Protein AF-A0A7Y2C6N2-F1 (afdb_monomer)

Structure (mmCIF, N/CA/C/O backbone):
data_AF-A0A7Y2C6N2-F1
#
_entry.id   AF-A0A7Y2C6N2-F1
#
loop_
_atom_site.group_PDB
_atom_site.id
_atom_site.type_symbol
_atom_site.label_atom_id
_atom_site.label_alt_id
_atom_site.label_comp_id
_atom_site.label_asym_id
_atom_site.label_entity_id
_atom_site.label_seq_id
_atom_site.pdbx_PDB_ins_code
_atom_site.Cartn_x
_atom_site.Cartn_y
_atom_site.Cartn_z
_atom_site.occupancy
_atom_site.B_iso_or_equiv
_atom_site.auth_seq_id
_atom_site.auth_comp_id
_atom_site.auth_asym_id
_atom_site.auth_atom_id
_atom_site.pdbx_PDB_model_num
ATOM 1 N N . MET A 1 1 ? -23.684 -8.594 5.416 1.00 74.12 1 MET A N 1
ATOM 2 C CA . MET A 1 1 ? -22.832 -7.398 5.230 1.00 74.12 1 MET A CA 1
ATOM 3 C C . MET A 1 1 ? -22.205 -7.464 3.849 1.00 74.12 1 MET A C 1
ATOM 5 O O . MET A 1 1 ? -22.229 -8.537 3.261 1.00 74.12 1 MET A O 1
ATOM 9 N N . LYS A 1 2 ? -21.752 -6.331 3.304 1.00 88.06 2 LYS A N 1
ATOM 10 C CA . LYS A 1 2 ? -21.018 -6.295 2.034 1.00 88.06 2 LYS A CA 1
ATOM 11 C C . LYS A 1 2 ? -19.551 -6.048 2.340 1.00 88.06 2 LYS A C 1
ATOM 13 O O . LYS A 1 2 ? -19.260 -5.153 3.132 1.00 88.06 2 LYS A O 1
ATOM 18 N N . ASP A 1 3 ? -18.688 -6.793 1.673 1.00 91.81 3 ASP A N 1
ATOM 19 C CA . ASP A 1 3 ? -17.248 -6.605 1.758 1.00 91.81 3 ASP A CA 1
ATOM 20 C C . ASP A 1 3 ? -16.792 -5.673 0.635 1.00 91.81 3 ASP A C 1
ATOM 22 O O . ASP A 1 3 ? -17.382 -5.638 -0.450 1.00 91.81 3 ASP A O 1
ATOM 26 N N . PHE A 1 4 ? -15.755 -4.889 0.914 1.00 92.50 4 PHE A N 1
ATOM 27 C CA . PHE A 1 4 ? -15.196 -3.919 -0.019 1.00 92.50 4 PHE A CA 1
ATOM 28 C C . PHE A 1 4 ? -13.684 -4.086 -0.073 1.00 92.50 4 PHE A C 1
ATOM 30 O O . PHE A 1 4 ? -13.041 -4.259 0.959 1.00 92.50 4 PHE A O 1
ATOM 37 N N . MET A 1 5 ? -13.124 -3.986 -1.276 1.00 92.62 5 MET A N 1
ATOM 38 C CA . MET A 1 5 ? -11.682 -3.954 -1.487 1.00 92.62 5 MET A CA 1
ATOM 39 C C . MET A 1 5 ? -11.238 -2.502 -1.641 1.00 92.62 5 MET A C 1
ATOM 41 O O . MET A 1 5 ? -11.767 -1.773 -2.483 1.00 92.62 5 MET A O 1
ATOM 45 N N . LEU A 1 6 ? -10.281 -2.087 -0.817 1.00 90.69 6 LEU A N 1
ATOM 46 C CA . LEU A 1 6 ? -9.631 -0.792 -0.943 1.00 90.69 6 LEU A CA 1
ATOM 47 C C . LEU A 1 6 ? -8.343 -0.995 -1.735 1.00 90.69 6 LEU A C 1
ATOM 49 O O . LEU A 1 6 ? -7.585 -1.900 -1.423 1.00 90.69 6 LEU A O 1
ATOM 53 N N . ILE A 1 7 ? -8.139 -0.175 -2.765 1.00 89.31 7 ILE A N 1
ATOM 54 C CA . ILE A 1 7 ? -6.934 -0.191 -3.594 1.00 89.31 7 ILE A CA 1
ATOM 55 C C . ILE A 1 7 ? -6.202 1.128 -3.363 1.00 89.31 7 ILE A C 1
ATOM 57 O O . ILE A 1 7 ? -6.717 2.204 -3.683 1.00 89.31 7 ILE A O 1
ATOM 61 N N . PHE A 1 8 ? -4.994 1.043 -2.832 1.00 86.69 8 PHE A N 1
ATOM 62 C CA . PHE A 1 8 ? -4.095 2.149 -2.561 1.00 86.69 8 PHE A CA 1
ATOM 63 C C . PHE A 1 8 ? -3.131 2.318 -3.732 1.00 86.69 8 PHE A C 1
ATOM 65 O O . PHE A 1 8 ? -2.335 1.442 -4.073 1.00 86.69 8 PHE A O 1
ATOM 72 N N . LYS A 1 9 ? -3.221 3.485 -4.367 1.00 85.06 9 LYS A N 1
ATOM 73 C CA . LYS A 1 9 ? -2.418 3.847 -5.534 1.00 85.06 9 LYS A CA 1
ATOM 74 C C . LYS A 1 9 ? -1.435 4.945 -5.162 1.00 85.06 9 LYS A C 1
ATOM 76 O O . LYS A 1 9 ? -1.766 5.848 -4.391 1.00 85.06 9 LYS A O 1
ATOM 81 N N . GLY A 1 10 ? -0.234 4.885 -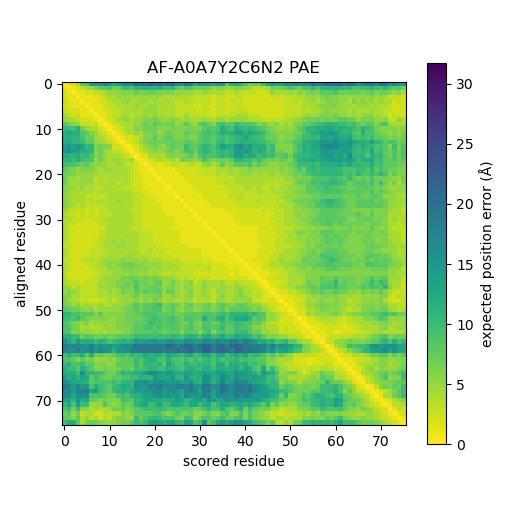5.717 1.00 78.44 10 GLY A N 1
ATOM 82 C CA . GLY A 1 10 ? 0.753 5.947 -5.562 1.00 78.44 10 GLY A CA 1
ATOM 83 C C . GLY A 1 10 ? 2.189 5.460 -5.712 1.00 78.44 10 GLY A C 1
ATOM 84 O O . GLY A 1 10 ? 2.424 4.267 -5.897 1.00 78.44 10 GLY A O 1
ATOM 85 N N . PRO A 1 11 ? 3.162 6.382 -5.638 1.00 71.25 11 PRO A N 1
ATOM 86 C CA . PRO A 1 11 ? 4.569 6.018 -5.651 1.00 71.25 11 PRO A CA 1
ATOM 87 C C . PRO A 1 11 ? 4.937 5.274 -4.365 1.00 71.25 11 PRO A C 1
ATOM 89 O O . PRO A 1 11 ? 4.350 5.533 -3.300 1.00 71.25 11 PRO A O 1
ATOM 92 N N . ASP A 1 12 ? 5.937 4.399 -4.481 1.00 72.19 12 ASP A N 1
ATOM 93 C CA . ASP A 1 12 ? 6.564 3.707 -3.356 1.00 72.19 12 ASP A CA 1
ATOM 94 C C . ASP A 1 12 ? 7.008 4.712 -2.279 1.00 72.19 12 ASP A C 1
ATOM 96 O O . ASP A 1 12 ? 7.398 5.840 -2.593 1.00 72.19 12 ASP A O 1
ATOM 100 N N . TYR A 1 13 ? 6.951 4.326 -1.001 1.00 70.25 13 TYR A N 1
ATOM 101 C CA . TYR A 1 13 ? 7.333 5.210 0.106 1.00 70.25 13 TYR A CA 1
ATOM 102 C C . TYR A 1 13 ? 8.768 5.741 -0.026 1.00 70.25 13 TYR A C 1
ATOM 104 O O . TYR A 1 13 ? 9.003 6.910 0.284 1.00 70.25 13 TYR A O 1
ATOM 112 N N . SER A 1 14 ? 9.697 4.938 -0.554 1.00 66.56 14 SER A N 1
ATOM 113 C CA . SER A 1 14 ? 11.080 5.353 -0.835 1.00 66.56 14 SER A CA 1
ATOM 114 C C . SER A 1 14 ? 11.176 6.438 -1.912 1.00 66.56 14 SER A C 1
ATOM 116 O O . SER A 1 14 ? 12.092 7.258 -1.894 1.00 66.56 14 SER A O 1
ATOM 118 N N . GLN A 1 15 ? 10.196 6.508 -2.814 1.00 70.62 15 GLN A N 1
ATOM 119 C CA . GLN A 1 15 ? 10.142 7.485 -3.903 1.00 70.62 15 GLN A CA 1
ATOM 120 C C . GLN A 1 15 ? 9.445 8.792 -3.500 1.00 70.62 15 GLN A C 1
ATOM 122 O O . GLN A 1 15 ? 9.420 9.745 -4.277 1.00 70.62 15 GLN A O 1
ATOM 127 N N . ARG A 1 16 ? 8.887 8.873 -2.284 1.00 71.94 16 ARG A N 1
ATOM 128 C CA . AR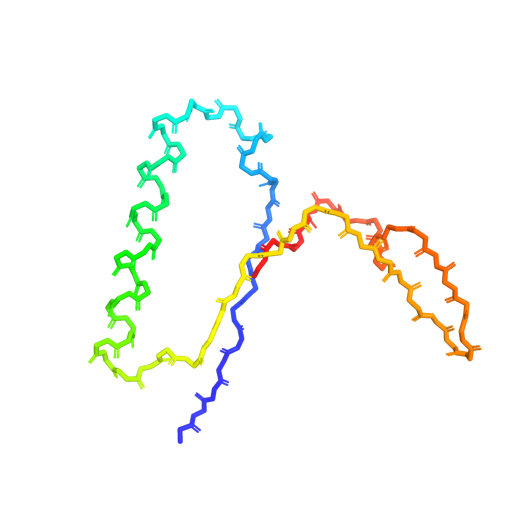G A 1 16 ? 8.189 10.071 -1.787 1.00 71.94 16 ARG A CA 1
ATOM 129 C C . ARG A 1 16 ? 9.115 11.127 -1.182 1.00 71.94 16 ARG A C 1
ATOM 131 O O . ARG A 1 16 ? 8.625 12.165 -0.748 1.00 71.94 16 ARG A O 1
ATOM 138 N N . GLY A 1 17 ? 10.426 10.873 -1.131 1.00 77.44 17 GLY A N 1
ATOM 139 C CA . GLY A 1 17 ? 11.404 11.796 -0.544 1.00 77.44 17 GLY A CA 1
ATOM 140 C C . GLY A 1 17 ? 11.219 12.012 0.963 1.00 77.44 17 GLY A C 1
ATOM 141 O O . GLY A 1 17 ? 11.610 13.053 1.483 1.00 77.44 17 GLY A O 1
ATOM 142 N N . LEU A 1 18 ? 10.585 11.058 1.652 1.00 81.62 18 LEU A N 1
ATOM 143 C CA . LEU A 1 18 ? 10.354 11.109 3.095 1.00 81.62 18 LEU A CA 1
ATOM 144 C C . LEU A 1 18 ? 11.585 10.609 3.855 1.00 81.62 18 LEU A C 1
ATOM 146 O O . LEU A 1 18 ? 12.240 9.660 3.424 1.00 81.62 18 LEU A O 1
ATOM 150 N N . SER A 1 19 ? 11.864 11.206 5.015 1.00 86.81 19 SER A N 1
ATOM 151 C CA . SER A 1 19 ? 12.864 10.659 5.935 1.00 86.81 19 SER A CA 1
ATOM 152 C C . SER A 1 19 ? 12.373 9.341 6.561 1.00 86.81 19 SER A C 1
ATOM 154 O O . SER A 1 19 ? 11.158 9.115 6.642 1.00 86.81 19 SER A O 1
ATOM 156 N N . PRO A 1 20 ? 13.274 8.471 7.052 1.00 86.81 2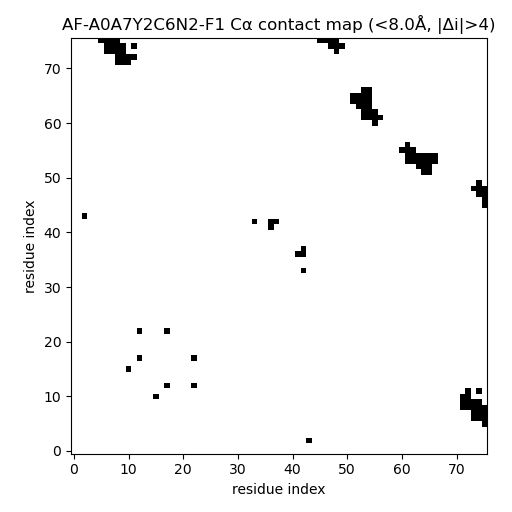0 PRO A N 1
ATOM 157 C CA . PRO A 1 20 ? 12.888 7.243 7.752 1.00 86.81 20 PRO A CA 1
ATOM 158 C C . PRO A 1 20 ? 11.907 7.484 8.912 1.00 86.81 20 PRO A C 1
ATOM 160 O O . PRO A 1 20 ? 10.940 6.743 9.082 1.00 86.81 20 PRO A O 1
ATOM 163 N N . GLU A 1 21 ? 12.094 8.566 9.668 1.00 90.00 21 GLU A N 1
ATOM 164 C CA . GLU A 1 21 ? 11.222 8.946 10.785 1.00 90.00 21 GLU A CA 1
ATOM 165 C C . GLU A 1 21 ? 9.823 9.324 10.290 1.00 90.00 21 GLU A C 1
ATOM 167 O O . GLU A 1 21 ? 8.817 8.942 10.888 1.00 90.00 21 GLU A O 1
ATOM 172 N N . GLN A 1 22 ? 9.741 10.044 9.169 1.00 87.25 22 GLN A N 1
ATOM 173 C CA . GLN A 1 22 ? 8.463 10.394 8.556 1.00 87.25 22 GLN A CA 1
ATOM 174 C C . GLN A 1 22 ? 7.729 9.150 8.051 1.00 87.25 22 GLN A C 1
ATOM 176 O O . GLN A 1 22 ? 6.517 9.051 8.245 1.00 87.25 22 GLN A O 1
ATOM 181 N N . ILE A 1 23 ? 8.441 8.189 7.455 1.00 85.88 23 ILE A N 1
ATOM 182 C CA . ILE A 1 23 ? 7.863 6.900 7.048 1.00 85.88 23 ILE A CA 1
ATOM 183 C C . ILE A 1 23 ? 7.302 6.170 8.274 1.00 85.88 23 ILE A C 1
ATOM 185 O O . ILE A 1 23 ? 6.143 5.755 8.253 1.00 85.88 23 ILE A O 1
ATOM 189 N N . GLN A 1 24 ? 8.061 6.106 9.371 1.00 88.31 24 GLN A N 1
ATOM 190 C CA . GLN A 1 24 ? 7.624 5.460 10.611 1.00 88.31 24 GLN A CA 1
ATOM 191 C C . GLN A 1 24 ? 6.353 6.102 11.189 1.00 88.31 24 GLN A C 1
ATOM 193 O O . GLN A 1 24 ? 5.428 5.399 11.598 1.00 88.31 24 GLN A O 1
ATOM 198 N N . VAL A 1 25 ? 6.261 7.436 11.175 1.00 91.19 25 VAL A N 1
ATOM 199 C CA . VAL A 1 25 ? 5.061 8.161 11.624 1.00 91.19 25 VAL A CA 1
ATOM 200 C C . VAL A 1 25 ? 3.845 7.831 10.754 1.00 91.19 25 VAL A C 1
ATOM 202 O O . VAL A 1 25 ? 2.743 7.657 11.278 1.00 91.19 25 VAL A O 1
ATOM 205 N N . GLN A 1 26 ? 4.014 7.736 9.433 1.00 87.25 26 GLN A N 1
ATOM 206 C CA . GLN A 1 26 ? 2.915 7.375 8.530 1.00 87.25 26 GLN A CA 1
ATOM 207 C C . GLN A 1 26 ? 2.472 5.920 8.727 1.00 87.25 26 GLN A C 1
ATOM 209 O O . GLN A 1 26 ? 1.270 5.656 8.762 1.00 87.25 26 GLN A O 1
ATOM 214 N N . MET A 1 27 ? 3.415 4.997 8.933 1.00 87.00 27 MET A N 1
ATOM 215 C CA . MET A 1 27 ? 3.113 3.603 9.276 1.00 87.00 27 MET A CA 1
ATOM 216 C C . MET A 1 27 ? 2.364 3.492 10.606 1.00 87.00 27 MET A C 1
ATOM 218 O O . MET A 1 27 ? 1.383 2.761 10.692 1.00 87.00 27 MET A O 1
ATOM 222 N N . GLY A 1 28 ? 2.731 4.286 11.616 1.00 92.25 28 GLY A N 1
ATOM 223 C CA . GLY A 1 28 ? 1.992 4.333 12.882 1.00 92.25 28 GLY A CA 1
ATOM 224 C C . GLY A 1 28 ? 0.522 4.730 12.704 1.00 92.25 28 GLY A C 1
ATOM 225 O O . GLY A 1 28 ? -0.368 4.105 13.279 1.00 92.25 28 GLY A O 1
ATOM 226 N N . LYS A 1 29 ? 0.241 5.726 11.852 1.00 91.94 29 LYS A N 1
ATOM 227 C CA . LYS A 1 29 ? -1.143 6.121 11.522 1.00 91.94 29 LYS A CA 1
ATOM 228 C C . LYS A 1 29 ? -1.904 5.010 10.804 1.00 91.94 29 LYS A C 1
ATOM 230 O O . LYS A 1 29 ? -3.089 4.820 11.068 1.00 91.94 29 LYS A O 1
ATOM 235 N N . TRP A 1 30 ? -1.227 4.296 9.907 1.00 90.56 30 TRP A N 1
ATOM 236 C CA . TRP A 1 30 ? -1.797 3.159 9.195 1.00 90.56 30 TRP A CA 1
ATOM 237 C C . TRP A 1 30 ? -2.204 2.038 10.156 1.00 90.56 30 TRP A C 1
ATOM 239 O O . TRP A 1 30 ? -3.362 1.624 10.144 1.00 90.56 30 TRP A O 1
ATOM 249 N N . PHE A 1 31 ? -1.304 1.614 11.049 1.00 91.25 31 PHE A N 1
ATOM 250 C CA . PHE A 1 31 ? -1.607 0.576 12.038 1.00 91.25 31 PHE A CA 1
ATOM 251 C C . PHE A 1 31 ? -2.759 0.973 12.961 1.00 91.25 31 PHE A C 1
ATOM 253 O O . PHE A 1 31 ? -3.696 0.195 13.114 1.00 91.25 31 PHE A O 1
ATOM 260 N N . GLY A 1 32 ? -2.771 2.209 13.474 1.00 95.81 32 GLY A N 1
ATOM 261 C CA . GLY A 1 32 ? -3.878 2.682 14.313 1.00 95.81 32 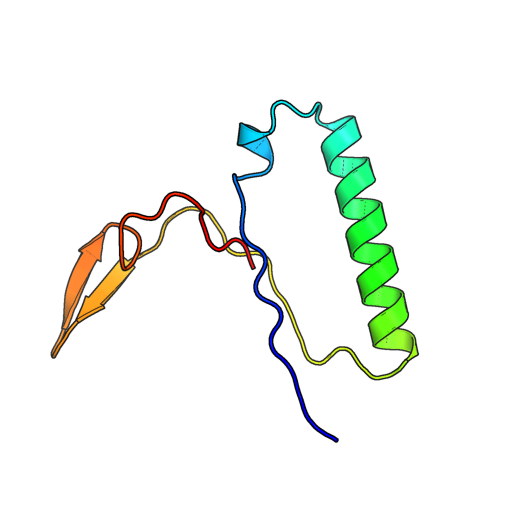GLY A CA 1
ATOM 262 C C . GLY A 1 32 ? -5.231 2.705 13.587 1.00 95.81 32 GLY A C 1
ATOM 263 O O . GLY A 1 32 ? -6.279 2.471 14.192 1.00 95.81 32 GLY A O 1
ATOM 264 N N . TRP A 1 33 ? -5.238 2.947 12.273 1.00 94.31 33 TRP A N 1
ATOM 265 C CA . TRP A 1 33 ? -6.457 2.856 11.468 1.00 94.31 33 TRP A CA 1
ATOM 266 C C . TRP A 1 33 ? -6.935 1.405 11.293 1.00 94.31 33 TRP A C 1
ATOM 268 O O . TRP A 1 33 ? -8.130 1.143 11.446 1.00 94.31 33 TRP A O 1
ATOM 278 N N . ILE A 1 34 ? -6.021 0.460 11.050 1.00 93.50 34 ILE A N 1
ATOM 279 C CA . ILE A 1 34 ? -6.340 -0.976 10.971 1.00 93.50 34 ILE A CA 1
ATOM 280 C C . ILE A 1 34 ? -6.855 -1.508 12.312 1.00 93.50 34 ILE A C 1
ATOM 282 O O . ILE A 1 34 ? -7.884 -2.182 12.336 1.00 93.50 34 ILE A O 1
ATOM 286 N N . GLU A 1 35 ? -6.209 -1.160 13.426 1.00 95.38 35 GLU A N 1
ATOM 287 C CA . GLU A 1 35 ? -6.642 -1.546 14.778 1.00 95.38 35 GLU A CA 1
ATOM 288 C C . GLU A 1 35 ? -8.072 -1.078 15.065 1.00 95.38 35 GLU A C 1
ATOM 290 O O . GLU A 1 35 ? -8.893 -1.840 15.577 1.00 95.38 35 GLU A O 1
ATOM 295 N N . LYS A 1 36 ? -8.414 0.152 14.660 1.00 96.38 36 LYS A N 1
ATOM 296 C CA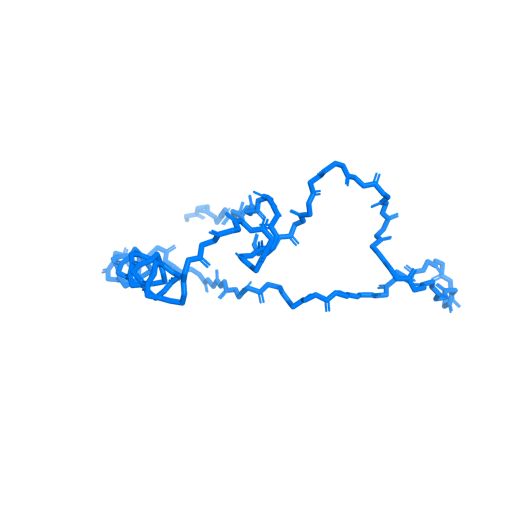 . LYS A 1 36 ? -9.784 0.663 14.773 1.00 96.38 36 LYS A CA 1
ATOM 297 C C . LYS A 1 36 ? -10.777 -0.171 13.958 1.00 96.38 36 LYS A C 1
ATOM 299 O O . LYS A 1 36 ? -11.847 -0.506 14.460 1.00 96.38 36 LYS A O 1
ATOM 304 N N . LEU A 1 37 ? -10.441 -0.525 12.717 1.00 94.56 37 LEU A N 1
ATOM 305 C CA . LEU A 1 37 ? -11.311 -1.357 11.876 1.00 94.56 37 LEU A CA 1
ATOM 306 C C . LEU A 1 37 ? -11.477 -2.777 12.431 1.00 94.56 37 LEU A C 1
ATOM 308 O O . LEU A 1 37 ? -12.565 -3.347 12.324 1.00 94.56 37 LEU A O 1
ATOM 312 N N . GLN A 1 38 ? -10.425 -3.338 13.027 1.00 94.50 38 GLN A N 1
ATOM 313 C CA . GLN A 1 38 ? -10.481 -4.627 13.715 1.00 94.50 38 GLN A CA 1
ATOM 314 C C . GLN A 1 38 ? -11.383 -4.560 14.949 1.00 94.50 38 GLN A C 1
ATOM 316 O O . GLN A 1 38 ? -12.258 -5.409 15.101 1.00 94.50 38 GLN A O 1
ATOM 321 N N . ALA A 1 39 ? -11.239 -3.523 15.780 1.00 96.88 39 ALA A N 1
ATOM 322 C CA . ALA A 1 39 ? -12.087 -3.309 16.954 1.00 96.88 39 ALA A CA 1
ATOM 323 C C . ALA A 1 39 ? -13.575 -3.142 16.590 1.00 96.88 39 ALA A C 1
ATOM 325 O O . ALA A 1 39 ? -14.454 -3.553 17.344 1.00 96.88 39 ALA A O 1
ATOM 326 N N . GLU A 1 40 ? -13.865 -2.581 15.414 1.00 95.75 40 GLU A N 1
ATOM 327 C CA . GLU A 1 40 ? -15.222 -2.452 14.867 1.00 95.75 40 GLU A CA 1
ATOM 328 C C . GLU A 1 40 ? -15.722 -3.725 14.145 1.00 95.75 40 GLU A C 1
ATOM 330 O O . GLU A 1 40 ? -16.837 -3.727 13.624 1.00 95.75 40 GLU A O 1
ATOM 335 N N . ASN A 1 41 ? -14.925 -4.801 14.092 1.00 93.62 41 ASN A N 1
ATOM 336 C CA . ASN A 1 41 ? -15.199 -6.038 13.346 1.00 93.62 41 ASN A CA 1
ATOM 337 C C . ASN A 1 41 ? -15.500 -5.799 11.848 1.00 93.62 41 ASN A C 1
ATOM 339 O O . ASN A 1 41 ? -16.342 -6.464 11.243 1.00 93.62 41 ASN A O 1
ATOM 343 N N . ARG A 1 42 ? -14.828 -4.800 11.258 1.00 93.00 42 ARG A N 1
ATOM 344 C CA . ARG A 1 42 ? -14.957 -4.381 9.849 1.00 93.00 42 ARG A CA 1
ATOM 345 C C . ARG A 1 42 ? -13.740 -4.738 9.000 1.00 93.00 42 ARG A C 1
ATOM 347 O O . ARG A 1 42 ? -13.791 -4.597 7.780 1.00 93.00 42 ARG A O 1
ATOM 354 N N . TYR A 1 43 ? -12.641 -5.140 9.630 1.00 93.06 43 TYR A N 1
ATOM 355 C CA . TYR A 1 43 ? -11.422 -5.529 8.934 1.00 93.06 43 TYR A CA 1
ATOM 356 C C . TYR A 1 43 ? -11.500 -6.989 8.478 1.00 93.06 43 TYR A C 1
ATOM 358 O O . TYR A 1 43 ? -11.574 -7.888 9.310 1.00 93.06 43 TYR A O 1
ATOM 366 N N . VAL A 1 44 ? -11.470 -7.210 7.161 1.00 93.31 44 VAL A N 1
ATOM 367 C CA . VAL A 1 44 ? -11.457 -8.556 6.561 1.00 93.31 44 VAL A CA 1
ATOM 368 C C . VAL A 1 44 ? -10.020 -9.029 6.311 1.00 93.31 44 VAL A C 1
ATOM 370 O O . VAL A 1 44 ? -9.685 -10.166 6.629 1.00 93.31 44 VAL A O 1
ATOM 373 N N . GLY A 1 45 ? -9.160 -8.157 5.776 1.00 90.19 45 GLY A N 1
ATOM 374 C CA . GLY A 1 45 ? -7.758 -8.449 5.470 1.00 90.19 45 GLY A CA 1
ATOM 375 C C . GLY A 1 45 ? -7.102 -7.341 4.641 1.00 90.19 45 GLY A C 1
ATOM 376 O O . GLY A 1 45 ? -7.792 -6.454 4.135 1.00 90.19 45 GLY A O 1
ATOM 377 N N . GLY A 1 46 ? -5.775 -7.390 4.517 1.00 87.81 46 GLY A N 1
ATOM 378 C CA . GLY A 1 46 ? -4.982 -6.402 3.786 1.00 87.81 46 GLY A CA 1
ATOM 379 C C . GLY A 1 46 ? -3.482 -6.600 3.997 1.00 87.81 46 GLY A C 1
ATOM 380 O O . GLY A 1 46 ? -3.033 -6.820 5.121 1.00 87.81 46 GLY A O 1
ATOM 381 N N . GLU A 1 47 ? -2.715 -6.511 2.912 1.00 84.94 47 GLU A N 1
ATOM 382 C CA . GLU A 1 47 ? -1.254 -6.610 2.901 1.00 84.94 47 GLU A CA 1
ATOM 383 C C . GLU A 1 47 ? -0.691 -5.596 1.904 1.00 84.94 47 GLU A C 1
ATOM 385 O O . GLU A 1 47 ? -1.245 -5.403 0.823 1.00 84.94 47 GLU A O 1
ATOM 390 N N . ALA A 1 48 ? 0.415 -4.945 2.266 1.00 83.19 48 ALA A N 1
ATOM 391 C CA . ALA A 1 48 ? 1.132 -4.092 1.329 1.00 83.19 48 ALA A CA 1
ATOM 392 C C . ALA A 1 48 ? 1.801 -4.959 0.253 1.00 83.19 48 ALA A C 1
ATOM 394 O O . ALA A 1 48 ? 2.443 -5.965 0.564 1.00 83.19 48 ALA A O 1
ATOM 395 N N . LEU A 1 49 ? 1.681 -4.552 -1.007 1.00 84.19 49 LEU A N 1
ATOM 396 C CA . LEU A 1 49 ? 2.360 -5.212 -2.113 1.00 84.19 49 LEU A CA 1
ATOM 397 C C . LEU A 1 49 ? 3.844 -4.846 -2.111 1.00 84.19 49 LEU A C 1
ATOM 399 O O . LEU A 1 49 ? 4.226 -3.689 -1.932 1.00 84.19 49 LEU A O 1
ATOM 403 N N . ILE A 1 50 ? 4.683 -5.851 -2.344 1.00 82.06 50 ILE A N 1
ATOM 404 C CA . ILE A 1 50 ? 6.120 -5.655 -2.527 1.00 82.06 50 ILE A CA 1
ATOM 405 C C . ILE A 1 50 ? 6.421 -5.169 -3.953 1.00 82.06 50 ILE A C 1
ATOM 407 O O . ILE A 1 50 ? 5.688 -5.514 -4.883 1.00 82.06 50 ILE A O 1
ATOM 411 N N . PRO A 1 51 ? 7.509 -4.405 -4.160 1.00 78.50 51 PRO A N 1
ATOM 412 C CA . PRO A 1 51 ? 7.944 -4.029 -5.497 1.00 78.50 51 PRO A CA 1
ATOM 413 C C . PRO A 1 51 ? 8.229 -5.248 -6.382 1.00 78.50 51 PRO A C 1
ATOM 415 O O . PRO A 1 51 ? 8.804 -6.243 -5.936 1.00 78.50 51 PRO A O 1
ATOM 418 N N . GLY A 1 52 ? 7.893 -5.125 -7.666 1.00 77.44 52 GLY A N 1
ATOM 419 C CA . GLY A 1 52 ? 8.058 -6.187 -8.655 1.00 77.44 52 GLY A CA 1
ATOM 420 C C . GLY A 1 52 ? 6.810 -7.055 -8.819 1.00 77.44 52 GL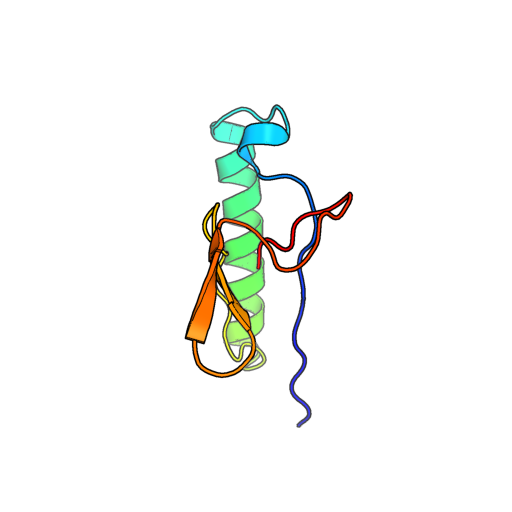Y A C 1
ATOM 421 O O . GLY A 1 52 ? 5.797 -6.886 -8.148 1.00 77.44 52 GLY A O 1
ATOM 422 N N . GLY A 1 53 ? 6.862 -7.967 -9.782 1.00 84.00 53 GLY A N 1
ATOM 423 C CA . GLY A 1 53 ? 5.737 -8.828 -10.117 1.00 84.00 53 GLY A CA 1
ATOM 424 C C . GLY A 1 53 ? 5.943 -9.499 -11.465 1.00 84.00 53 GLY A C 1
ATOM 425 O O . GLY A 1 53 ? 6.835 -9.128 -12.226 1.00 84.00 53 GLY A O 1
ATOM 426 N N . ARG A 1 54 ? 5.123 -10.508 -11.749 1.00 85.06 54 ARG A N 1
ATOM 427 C CA . ARG A 1 54 ? 5.102 -11.185 -13.045 1.00 85.06 54 ARG A CA 1
ATOM 428 C C . ARG A 1 54 ? 3.678 -11.244 -13.546 1.00 85.06 54 ARG A C 1
ATOM 430 O O . ARG A 1 54 ? 2.763 -11.559 -12.786 1.00 85.06 54 ARG A O 1
ATOM 437 N N . THR A 1 55 ? 3.515 -11.000 -14.83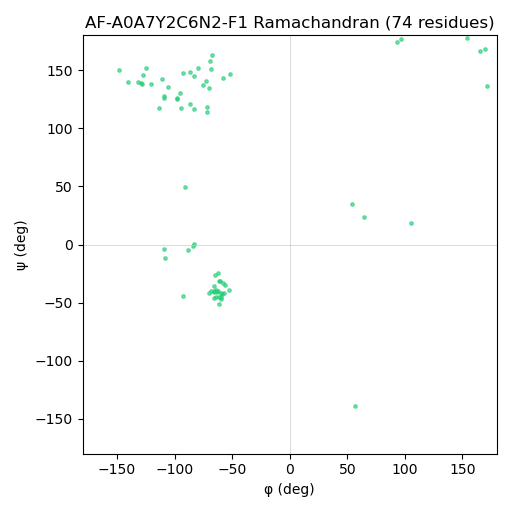3 1.00 86.50 55 THR A N 1
ATOM 438 C CA . THR A 1 55 ? 2.233 -11.134 -15.510 1.00 86.50 55 THR A CA 1
ATOM 439 C C . THR A 1 55 ? 2.186 -12.485 -16.209 1.00 86.50 55 THR A C 1
ATOM 441 O O . THR A 1 55 ? 3.084 -12.818 -16.979 1.00 86.50 55 THR A O 1
ATOM 444 N N . VAL A 1 56 ? 1.147 -13.275 -15.935 1.00 88.06 56 VAL A N 1
ATOM 445 C CA . VAL A 1 56 ? 0.909 -14.564 -16.599 1.00 88.06 56 VAL A CA 1
ATOM 446 C C . VAL A 1 56 ? -0.299 -14.427 -17.515 1.00 88.06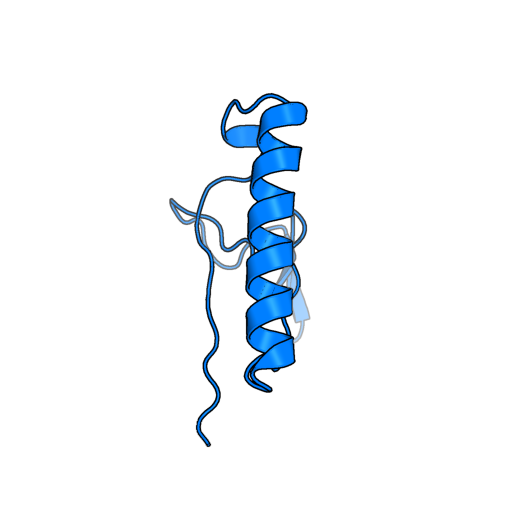 56 VAL A C 1
ATOM 448 O O . VAL A 1 56 ? -1.366 -14.004 -17.075 1.00 88.06 56 VAL A O 1
ATOM 451 N N . THR A 1 57 ? -0.138 -14.784 -18.787 1.00 87.06 57 THR A N 1
ATOM 452 C CA . THR A 1 57 ? -1.202 -14.722 -19.799 1.00 87.06 57 THR A CA 1
ATOM 453 C C . THR A 1 57 ? -1.365 -16.065 -20.512 1.00 87.06 57 THR A C 1
ATOM 455 O O . THR A 1 57 ? -0.398 -16.805 -20.713 1.00 87.06 57 THR A O 1
ATOM 458 N N . GLY A 1 58 ? -2.606 -16.397 -20.885 1.00 85.00 58 GLY A N 1
ATOM 459 C CA . GLY A 1 58 ? -2.929 -17.639 -21.594 1.00 85.00 58 GLY A CA 1
ATOM 460 C C . GLY A 1 58 ? -2.471 -18.901 -20.851 1.00 85.00 58 GLY A C 1
ATOM 461 O O . GLY A 1 58 ? -2.591 -18.996 -19.632 1.00 85.00 58 GLY A O 1
ATOM 462 N N . VAL A 1 59 ? -1.929 -19.873 -21.593 1.00 83.44 59 VAL A N 1
ATOM 463 C CA . VAL A 1 59 ? -1.439 -21.159 -21.056 1.00 83.44 59 VAL A CA 1
ATOM 464 C C . VAL A 1 59 ? 0.050 -21.071 -20.681 1.00 83.44 59 VAL A C 1
ATOM 466 O O . VAL A 1 59 ? 0.857 -21.905 -21.079 1.00 83.44 59 VAL A O 1
ATOM 469 N N . GLY A 1 60 ? 0.428 -20.037 -19.922 1.00 84.81 60 GLY A N 1
ATOM 470 C CA . GLY A 1 60 ? 1.739 -19.978 -19.260 1.00 84.81 60 GLY A CA 1
ATOM 471 C C . GLY A 1 60 ? 2.778 -19.038 -19.869 1.00 84.81 60 GLY A C 1
ATOM 472 O O . GLY A 1 60 ? 3.961 -19.176 -19.563 1.00 84.81 60 GLY A O 1
ATOM 473 N N . THR A 1 61 ? 2.384 -18.064 -20.690 1.00 90.25 61 THR A N 1
ATOM 474 C CA . THR A 1 61 ? 3.307 -16.989 -21.078 1.00 90.25 61 THR A CA 1
ATOM 475 C C . THR A 1 61 ? 3.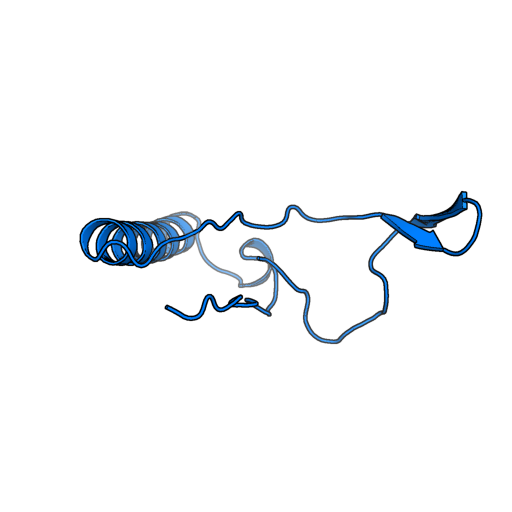536 -16.074 -19.879 1.00 90.25 61 THR A C 1
ATOM 477 O O . THR A 1 61 ? 2.590 -15.471 -19.374 1.00 90.25 61 THR A O 1
ATOM 480 N N . VAL A 1 62 ? 4.787 -15.979 -19.425 1.00 89.94 62 VAL A N 1
ATOM 481 C CA . VAL A 1 62 ? 5.197 -15.158 -18.279 1.00 89.94 62 VAL A CA 1
ATOM 482 C C . VAL A 1 62 ? 6.000 -13.960 -18.770 1.00 89.94 62 VAL A C 1
ATOM 484 O O . VAL A 1 62 ? 6.989 -14.126 -19.483 1.00 89.94 62 VAL A O 1
ATOM 487 N N . THR A 1 63 ? 5.601 -12.763 -18.355 1.00 87.44 63 THR A N 1
ATOM 488 C CA . THR A 1 63 ? 6.314 -11.510 -18.624 1.00 87.44 63 THR A CA 1
ATOM 489 C C . THR A 1 63 ? 6.706 -10.862 -17.303 1.00 87.44 63 THR A C 1
ATOM 491 O O . THR A 1 63 ? 5.930 -10.876 -16.345 1.00 87.44 63 THR A O 1
ATOM 494 N N . ASP A 1 64 ? 7.929 -10.341 -17.237 1.00 83.25 64 ASP A N 1
ATOM 495 C CA . ASP A 1 64 ? 8.398 -9.585 -16.078 1.00 83.25 64 ASP A CA 1
ATOM 496 C C . ASP A 1 64 ? 7.733 -8.205 -16.032 1.00 83.25 64 ASP A C 1
ATOM 498 O O . ASP A 1 64 ? 7.536 -7.573 -17.071 1.00 83.25 64 ASP A O 1
ATOM 502 N N . GLY A 1 65 ? 7.385 -7.751 -14.829 1.00 73.81 65 GLY A N 1
ATOM 503 C CA . GLY A 1 65 ? 6.752 -6.454 -14.614 1.00 73.81 65 GLY A CA 1
ATOM 504 C C . GLY A 1 65 ? 5.220 -6.489 -14.491 1.00 73.81 65 GLY A C 1
ATOM 505 O O . GLY A 1 65 ? 4.582 -7.550 -14.567 1.00 73.81 65 GLY A O 1
ATOM 506 N N . PRO A 1 66 ? 4.615 -5.315 -14.225 1.00 71.62 66 PRO A N 1
ATOM 507 C CA . PRO A 1 66 ? 3.181 -5.183 -13.999 1.00 71.62 66 PRO A CA 1
ATOM 508 C C . PRO A 1 66 ? 2.376 -5.472 -15.271 1.00 71.62 66 PRO A C 1
ATOM 510 O O . PRO A 1 66 ? 2.897 -5.419 -16.381 1.00 71.62 66 PRO A O 1
ATOM 513 N N . PHE A 1 67 ? 1.074 -5.718 -15.107 1.00 68.75 67 PHE A N 1
ATOM 514 C CA . PHE A 1 67 ? 0.167 -6.004 -16.226 1.00 68.75 67 PHE A CA 1
ATOM 515 C C . PHE A 1 67 ? 0.131 -4.887 -17.286 1.00 68.75 67 PHE A C 1
ATOM 517 O O . PHE A 1 67 ? -0.051 -5.164 -18.469 1.00 68.75 67 PHE A O 1
ATOM 524 N N . ALA A 1 68 ? 0.297 -3.628 -16.874 1.00 70.75 68 ALA A N 1
ATOM 525 C CA . ALA A 1 68 ? 0.356 -2.475 -17.764 1.00 70.75 68 ALA A CA 1
ATOM 526 C C . ALA A 1 68 ? 1.282 -1.395 -17.190 1.00 70.75 68 ALA A C 1
ATOM 528 O O . ALA A 1 68 ? 1.376 -1.239 -15.971 1.00 70.75 68 ALA A O 1
ATOM 529 N N . GLU A 1 69 ? 1.915 -0.613 -18.066 1.00 71.62 69 GLU A N 1
ATOM 530 C CA . GLU A 1 69 ? 2.591 0.620 -17.667 1.00 71.62 69 GLU A CA 1
ATOM 531 C C . GLU A 1 69 ? 1.544 1.682 -17.312 1.00 71.62 69 GLU A C 1
ATOM 533 O O . GLU A 1 69 ? 0.765 2.135 -18.153 1.00 71.62 69 GLU A O 1
ATOM 538 N N . THR A 1 70 ? 1.504 2.075 -16.042 1.00 68.50 70 THR A N 1
ATOM 539 C CA . THR A 1 70 ? 0.574 3.081 -15.527 1.00 68.50 70 THR A CA 1
ATOM 540 C C . THR A 1 70 ? 1.333 4.201 -14.833 1.00 68.50 70 THR A C 1
ATOM 542 O O . THR A 1 70 ? 2.402 4.000 -14.266 1.00 68.50 70 THR A O 1
ATOM 545 N N . LYS A 1 71 ? 0.754 5.409 -14.831 1.00 68.88 71 LYS A N 1
ATOM 546 C CA . LYS A 1 71 ? 1.326 6.565 -14.119 1.00 68.88 71 LYS A CA 1
ATOM 547 C C . LYS A 1 71 ? 1.417 6.346 -12.601 1.00 68.88 71 LYS A C 1
ATOM 549 O O . LYS A 1 71 ? 2.220 6.987 -11.934 1.00 68.88 71 LYS A O 1
ATOM 554 N N . GLU A 1 72 ? 0.579 5.465 -12.064 1.00 65.56 72 GLU A N 1
ATOM 555 C CA . GLU A 1 72 ? 0.506 5.143 -10.641 1.00 65.56 72 GLU A CA 1
ATOM 556 C C . GLU A 1 72 ? 0.589 3.632 -10.446 1.00 65.56 72 GLU A C 1
ATOM 558 O O . GLU A 1 72 ? -0.066 2.883 -11.176 1.00 65.56 72 GLU A O 1
ATOM 563 N N . LEU A 1 73 ? 1.348 3.199 -9.440 1.00 75.69 73 LEU A N 1
ATOM 564 C CA . LEU A 1 73 ? 1.456 1.800 -9.031 1.00 75.69 73 LEU A CA 1
ATOM 565 C C . LEU A 1 73 ? 0.345 1.457 -8.031 1.00 75.69 73 LEU A C 1
ATOM 567 O O . LEU A 1 73 ? -0.086 2.320 -7.262 1.00 75.69 73 LEU A O 1
ATOM 571 N N . ILE A 1 74 ? -0.114 0.204 -8.044 1.00 79.25 74 ILE A N 1
ATOM 572 C CA . ILE A 1 74 ? -0.960 -0.354 -6.981 1.00 79.25 74 ILE A CA 1
ATOM 573 C C . ILE A 1 74 ? -0.023 -0.891 -5.899 1.00 79.25 74 ILE A C 1
ATOM 575 O O . ILE A 1 74 ? 0.819 -1.734 -6.195 1.00 79.25 74 ILE A O 1
ATOM 579 N N . GLY A 1 75 ? -0.151 -0.378 -4.677 1.00 75.94 75 GLY A N 1
ATOM 580 C CA . GLY A 1 75 ? 0.738 -0.703 -3.556 1.00 75.94 75 GLY A CA 1
ATOM 581 C C . GLY A 1 75 ? 0.100 -1.557 -2.459 1.00 75.94 75 GLY A C 1
ATOM 582 O O . GLY A 1 75 ? 0.790 -1.918 -1.511 1.00 75.94 75 GLY A O 1
ATOM 583 N N . GLY A 1 76 ? -1.193 -1.862 -2.558 1.00 73.94 76 GLY A N 1
ATOM 584 C CA . GLY A 1 76 ? -1.972 -2.585 -1.547 1.00 73.94 76 GLY A CA 1
ATOM 585 C C . GLY A 1 76 ? -3.429 -2.184 -1.582 1.00 73.94 76 GLY A C 1
ATOM 586 O O . GLY A 1 76 ? -3.754 -1.290 -2.394 1.00 73.94 76 GLY A O 1
#

Secondary structure (DSSP, 8-state):
--------BS--GGGGT--HHHHHHHHHHHHHHHHHHHHTT------PPPS--EEEETTTEEEES-SS--SS-B--

Radius of gyration: 15.91 Å; Cα contacts (8 Å, |Δi|>4): 58; chains: 1; bounding box: 36×33×38 Å

Mean predicted aligned error: 6.41 Å

Foldseek 3Di:
DDADDDWDKADDPVVPPDDPVRVVVVVVVVVVVQVVCVVVVNDPDDDWDDPWDWDADDPGDIDTDDPDDDPIDTGD

pLDDT: mean 84.28, std 8.59, range [65.56, 96.88]

Solvent-accessible surface area (backbone atoms only — not comparable to full-atom values): 5021 Å² total; per-residue (Å²): 138,86,88,82,88,76,80,45,71,42,78,55,72,85,75,66,78,58,53,73,68,55,50,52,54,53,50,51,54,49,51,55,51,51,52,51,32,48,76,68,74,68,60,86,81,88,64,75,54,68,92,78,52,68,32,75,46,90,98,70,51,75,43,84,36,69,91,64,96,60,100,56,44,79,42,53

Sequence (76 aa):
MKDFMLIFKGPDYSQRGLSPEQIQVQMGKWFGWIEKLQAENRYVGGEALIPGGRTVTGVGTVTDGPFAETKELIGG